Protein AF-A0A7S0HTV8-F1 (afdb_monomer_lite)

Secondary structure (DSSP, 8-state):
-HHHHHHHHHHHHHHHHHHHHHHHTTTS-HHHHHHHHHHHHHHHHHHTS-TTSS--HHHHHHHHHHHHHHHHHHHHHHHHHHHHHHHHHHHH-S-HHHHHHHHHHHHHHHHHHHHHHHHHHHHH-TTSHHHHHHHHHHHHHHHHHHHHHHHHHH-----

Organism: NCBI:txid3032

Foldseek 3Di:
DVVVVLVVLLQVLLVVLQVVVVVVVVPDPPVVLLVQLLVLLLVLLVLQAPPVLDRDPVSPSSSSSSNSSSVNNNVVVVCVVVVVLLVVVVVPDPCNVVVVVVCCVPVVCCVVVLVVVLVVQCVVPVSCNSSSVVVSVVSVVVSVVVVVVCVVSPPDDPD

Structure (mmCIF, N/CA/C/O backbone):
data_AF-A0A7S0HTV8-F1
#
_entry.id   AF-A0A7S0HTV8-F1
#
loop_
_atom_site.group_PDB
_atom_site.id
_atom_site.type_symbol
_atom_site.label_atom_id
_atom_site.label_alt_id
_atom_site.label_comp_id
_atom_site.label_asym_id
_atom_site.label_entity_id
_atom_site.label_seq_id
_atom_site.pdbx_PDB_ins_code
_atom_site.Cartn_x
_atom_site.Cartn_y
_atom_site.Cartn_z
_atom_site.occupancy
_atom_site.B_iso_or_equiv
_atom_site.auth_seq_id
_atom_site.auth_comp_id
_atom_site.auth_asym_id
_atom_site.auth_atom_id
_atom_site.pdbx_PDB_model_num
ATOM 1 N N . GLY A 1 1 ? -5.210 4.734 -23.655 1.00 47.59 1 GLY A N 1
ATOM 2 C CA . GLY A 1 1 ? -5.115 3.428 -24.332 1.00 47.59 1 GLY A CA 1
ATOM 3 C C . GLY A 1 1 ? -4.587 2.395 -23.362 1.00 47.59 1 GLY A C 1
ATOM 4 O O . GLY A 1 1 ? -5.261 2.100 -22.397 1.00 47.59 1 GLY A O 1
ATOM 5 N N . ARG A 1 2 ? -3.343 1.930 -23.533 1.00 54.59 2 ARG A N 1
ATOM 6 C CA . ARG A 1 2 ? -2.776 0.809 -22.753 1.00 54.59 2 ARG A CA 1
ATOM 7 C C . ARG A 1 2 ? -2.516 1.088 -21.259 1.00 54.59 2 ARG A C 1
ATOM 9 O O . ARG A 1 2 ? -2.458 0.151 -20.475 1.00 54.59 2 ARG A O 1
ATOM 16 N N . GLY A 1 3 ? -2.336 2.354 -20.869 1.00 57.41 3 GLY A N 1
ATOM 17 C CA . GLY A 1 3 ? -2.157 2.744 -19.461 1.00 57.41 3 GLY A CA 1
ATOM 18 C C . GLY A 1 3 ? -3.463 2.755 -18.656 1.00 57.41 3 GLY A C 1
ATOM 19 O O . GLY A 1 3 ? -3.458 2.402 -17.479 1.00 57.41 3 GLY A O 1
ATOM 20 N N . ASP A 1 4 ? -4.580 3.082 -19.309 1.00 61.69 4 ASP A N 1
ATOM 21 C CA . ASP A 1 4 ? -5.898 3.180 -18.668 1.00 61.69 4 ASP A CA 1
ATOM 22 C C . ASP A 1 4 ? -6.444 1.790 -18.303 1.00 61.69 4 ASP A C 1
ATOM 24 O O . ASP A 1 4 ? -7.051 1.612 -17.245 1.00 61.69 4 ASP A O 1
ATOM 28 N N . ASP A 1 5 ? -6.144 0.781 -19.127 1.00 69.94 5 ASP A N 1
ATOM 29 C CA . ASP A 1 5 ? -6.524 -0.617 -18.888 1.00 69.94 5 ASP A CA 1
ATOM 30 C C . ASP A 1 5 ? -5.791 -1.210 -17.672 1.00 69.94 5 ASP A C 1
ATOM 32 O O . ASP A 1 5 ? -6.386 -1.910 -16.850 1.00 69.94 5 ASP A O 1
ATOM 36 N N . VAL A 1 6 ? -4.501 -0.887 -17.515 1.00 72.31 6 VAL A N 1
ATOM 37 C CA . VAL A 1 6 ? -3.681 -1.343 -16.380 1.00 72.31 6 VAL A CA 1
ATOM 38 C C . VAL A 1 6 ? -4.135 -0.671 -15.086 1.00 72.31 6 VAL A C 1
ATOM 40 O O . VAL A 1 6 ? -4.329 -1.351 -14.079 1.00 72.31 6 VAL A O 1
ATOM 43 N N . ALA A 1 7 ? -4.370 0.644 -15.113 1.00 73.69 7 ALA A N 1
ATOM 44 C CA . ALA A 1 7 ? -4.887 1.377 -13.960 1.00 73.69 7 ALA A CA 1
ATOM 45 C C . ALA A 1 7 ? -6.259 0.842 -13.517 1.00 73.69 7 ALA A C 1
ATOM 47 O O . ALA A 1 7 ? -6.481 0.611 -12.326 1.00 73.69 7 ALA A O 1
ATOM 48 N N . SER A 1 8 ? -7.147 0.568 -14.476 1.00 76.19 8 SER A N 1
ATOM 49 C CA . SER A 1 8 ? -8.464 -0.017 -14.211 1.00 76.19 8 SER A CA 1
ATOM 50 C C . SER A 1 8 ? -8.350 -1.415 -13.596 1.00 76.19 8 SER A C 1
ATOM 52 O O . SER A 1 8 ? -9.017 -1.701 -12.603 1.00 76.19 8 SER A O 1
ATOM 54 N N . GLY A 1 9 ? -7.459 -2.270 -14.111 1.00 76.06 9 GLY A N 1
ATOM 55 C CA . GLY A 1 9 ? -7.222 -3.614 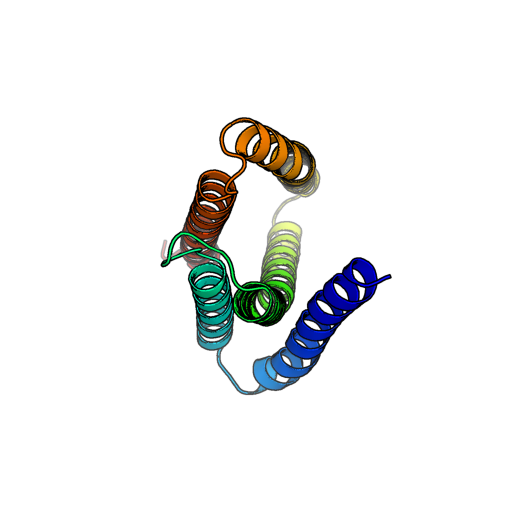-13.570 1.00 76.06 9 GLY A CA 1
ATOM 56 C C . GLY A 1 9 ? -6.697 -3.614 -12.129 1.00 76.06 9 GLY A C 1
ATOM 57 O O . GLY A 1 9 ? -7.165 -4.394 -11.298 1.00 76.06 9 GLY A O 1
ATOM 58 N N . ILE A 1 10 ? -5.786 -2.695 -11.799 1.00 81.38 10 ILE A N 1
ATOM 59 C CA . ILE A 1 10 ? -5.255 -2.531 -10.436 1.00 81.38 10 ILE A CA 1
ATOM 60 C C . ILE A 1 10 ? -6.374 -2.120 -9.471 1.00 81.38 10 ILE A C 1
ATOM 62 O O . ILE A 1 10 ? -6.465 -2.643 -8.357 1.00 81.38 10 ILE A O 1
ATOM 66 N N . LEU A 1 11 ? -7.249 -1.209 -9.896 1.00 77.69 11 LEU A N 1
ATOM 67 C CA . LEU A 1 11 ? -8.359 -0.717 -9.083 1.00 77.69 11 LEU A CA 1
ATOM 68 C C . LEU A 1 11 ? -9.411 -1.813 -8.858 1.00 77.69 11 LEU A C 1
ATOM 70 O O . LEU A 1 11 ? -9.823 -2.049 -7.722 1.00 77.69 11 LEU A O 1
ATOM 74 N N . VAL A 1 12 ? -9.763 -2.558 -9.911 1.00 84.44 12 VAL A N 1
ATOM 75 C CA . VAL A 1 12 ? -10.668 -3.718 -9.844 1.00 84.44 12 VAL A CA 1
ATOM 76 C C . VAL A 1 12 ? -10.122 -4.794 -8.903 1.00 84.44 12 VAL A C 1
ATOM 78 O O . VAL A 1 12 ? -10.871 -5.290 -8.064 1.00 84.44 12 VAL A O 1
ATOM 81 N N . SER A 1 13 ? -8.823 -5.110 -8.970 1.00 82.31 13 SER A N 1
ATOM 82 C CA . SER A 1 13 ? -8.174 -6.068 -8.060 1.00 82.31 13 SER A CA 1
ATOM 83 C C . SER A 1 13 ? -8.385 -5.693 -6.590 1.00 82.31 13 SER A C 1
ATOM 85 O O . SER A 1 13 ? -8.742 -6.529 -5.762 1.00 82.31 13 SER A O 1
ATOM 87 N N . GLY A 1 14 ? -8.242 -4.411 -6.266 1.00 75.62 14 GLY A N 1
ATOM 88 C CA . GLY A 1 14 ? -8.460 -3.919 -4.913 1.00 75.62 14 GLY A CA 1
ATOM 89 C C . GLY A 1 14 ? -9.917 -3.976 -4.450 1.00 75.62 14 GLY A C 1
ATOM 90 O O . GLY A 1 14 ? -10.182 -4.338 -3.304 1.00 75.62 14 GLY A O 1
ATOM 91 N N . VAL A 1 15 ? -10.873 -3.684 -5.339 1.00 83.19 15 VAL A N 1
ATOM 92 C CA . VAL A 1 15 ? -12.313 -3.829 -5.052 1.00 83.19 15 VAL A CA 1
ATOM 93 C C . VAL A 1 15 ? -12.678 -5.296 -4.815 1.00 83.19 15 VAL A C 1
ATOM 95 O O . VAL A 1 15 ? -13.395 -5.603 -3.863 1.00 83.19 15 VAL A O 1
ATOM 98 N N . ILE A 1 16 ? -12.139 -6.215 -5.623 1.00 86.19 16 ILE A N 1
ATOM 99 C CA . ILE A 1 16 ? -12.295 -7.661 -5.412 1.00 86.19 16 ILE A CA 1
ATOM 100 C C . ILE A 1 16 ? -11.692 -8.058 -4.060 1.00 86.19 16 ILE A C 1
ATOM 102 O O . ILE A 1 16 ? -12.314 -8.814 -3.318 1.00 86.19 16 ILE A O 1
ATOM 106 N N . GLY A 1 17 ? -10.533 -7.503 -3.696 1.00 79.56 17 GLY A N 1
ATOM 107 C CA . GLY A 1 17 ? -9.931 -7.684 -2.375 1.00 79.56 17 GLY A CA 1
ATOM 108 C C . GLY A 1 17 ? -10.893 -7.331 -1.243 1.00 79.56 17 GLY A C 1
ATOM 109 O O . GLY A 1 17 ? -11.053 -8.119 -0.314 1.00 79.56 17 GLY A O 1
ATOM 110 N N . ILE A 1 18 ? -11.594 -6.195 -1.331 1.00 82.50 18 ILE A N 1
ATOM 111 C CA . ILE A 1 18 ? -12.602 -5.800 -0.329 1.00 82.50 18 ILE A CA 1
ATOM 112 C C . ILE A 1 18 ? -13.744 -6.822 -0.286 1.00 82.50 18 ILE A C 1
ATOM 114 O O . ILE A 1 18 ? -14.078 -7.321 0.788 1.00 82.50 18 ILE A O 1
ATOM 118 N N . ALA A 1 19 ? -14.288 -7.185 -1.450 1.00 83.88 19 ALA A N 1
ATOM 119 C CA . ALA A 1 19 ? -15.395 -8.133 -1.560 1.00 83.88 19 ALA A CA 1
ATOM 120 C C . ALA A 1 19 ? -15.049 -9.533 -1.019 1.00 83.88 19 ALA A C 1
ATOM 122 O O . ALA A 1 19 ? -15.924 -10.225 -0.503 1.00 83.88 19 ALA A O 1
ATOM 123 N N . VAL A 1 20 ? -13.781 -9.946 -1.106 1.00 84.62 20 VAL A N 1
ATOM 124 C CA . VAL A 1 20 ? -13.281 -11.204 -0.533 1.00 84.62 20 VAL A CA 1
ATOM 125 C C . VAL A 1 20 ? -13.038 -11.066 0.970 1.00 84.62 20 VAL A C 1
ATOM 127 O O . VAL A 1 20 ? -13.394 -11.957 1.736 1.00 84.62 20 VAL A O 1
ATOM 130 N N . PHE A 1 21 ? -12.460 -9.956 1.427 1.00 82.06 21 PHE A N 1
ATOM 131 C CA . PHE A 1 21 ? -12.125 -9.781 2.840 1.00 82.06 21 PHE A CA 1
ATOM 132 C C . PHE A 1 21 ? -13.348 -9.545 3.730 1.00 82.06 21 PHE A C 1
ATOM 134 O O . PHE A 1 21 ? -13.338 -9.984 4.878 1.00 82.06 21 PHE A O 1
ATOM 141 N N . ASP A 1 22 ? -14.413 -8.917 3.236 1.00 79.81 22 ASP A N 1
ATOM 142 C CA . ASP A 1 22 ? -15.629 -8.661 4.018 1.00 79.81 22 ASP A CA 1
ATOM 143 C C . ASP A 1 22 ? -16.335 -9.924 4.556 1.00 79.81 22 ASP A C 1
ATOM 145 O O . ASP A 1 22 ? -16.651 -9.956 5.750 1.00 79.81 22 ASP A O 1
ATOM 149 N N . PRO A 1 23 ? -16.563 -11.000 3.777 1.00 83.12 23 PRO A N 1
ATOM 150 C CA . PRO A 1 23 ? -17.061 -12.255 4.335 1.00 83.12 23 PRO A CA 1
ATOM 151 C C . PRO A 1 23 ? -16.015 -12.943 5.223 1.00 83.12 23 PRO A C 1
ATOM 153 O O . PRO A 1 23 ? -16.374 -13.531 6.246 1.00 83.12 23 PRO A O 1
ATOM 156 N N . LEU A 1 24 ? -14.721 -12.830 4.902 1.00 81.44 24 LEU A N 1
ATOM 157 C CA . LEU A 1 24 ? -13.650 -13.407 5.717 1.00 81.44 24 LEU A CA 1
ATOM 158 C C . LEU A 1 24 ? -13.561 -12.774 7.118 1.00 81.44 24 LEU A C 1
ATOM 160 O O . LEU A 1 24 ? -13.328 -13.505 8.082 1.00 81.44 24 LEU A O 1
ATOM 164 N N . LYS A 1 25 ? -13.842 -11.471 7.267 1.00 78.31 25 LYS A N 1
ATOM 165 C CA . LYS A 1 25 ? -13.950 -10.777 8.571 1.00 78.31 25 LYS A CA 1
ATOM 166 C C . LYS A 1 25 ? -14.932 -11.446 9.533 1.00 78.31 25 LYS A C 1
ATOM 168 O O . LYS A 1 25 ? -14.744 -11.345 10.740 1.00 78.31 25 LYS A O 1
ATOM 173 N N . LYS A 1 26 ? -15.958 -12.142 9.027 1.00 80.25 26 LYS A N 1
ATOM 174 C CA . LYS A 1 26 ? -16.959 -12.839 9.857 1.00 80.25 26 LYS A CA 1
ATOM 175 C C . LYS A 1 26 ? -16.476 -14.186 10.395 1.00 80.25 26 LYS A C 1
ATOM 177 O O . LYS A 1 26 ? -17.059 -14.701 11.340 1.00 80.25 26 LYS A O 1
ATOM 182 N N . THR A 1 27 ? -15.451 -14.770 9.778 1.00 82.75 27 THR A N 1
ATOM 183 C CA . THR A 1 27 ? -14.999 -16.144 10.069 1.00 82.75 27 THR A CA 1
ATOM 184 C C . THR A 1 27 ? -13.610 -16.197 10.691 1.00 82.75 27 THR A C 1
ATOM 186 O O . THR A 1 27 ? -13.298 -17.141 11.411 1.00 82.75 27 THR A O 1
ATOM 189 N N . GLN A 1 28 ? -12.771 -15.196 10.424 1.00 83.44 28 GLN A N 1
ATOM 190 C CA . GLN A 1 28 ? -11.374 -15.164 10.839 1.00 83.44 28 GLN A CA 1
ATOM 191 C C . GLN A 1 28 ? -11.123 -14.041 11.847 1.00 83.44 28 GLN A C 1
ATOM 193 O O . GLN A 1 28 ? -11.718 -12.965 11.743 1.00 83.44 28 GLN A O 1
ATOM 198 N N . PRO A 1 29 ? -10.195 -14.237 12.801 1.00 79.19 29 PRO A N 1
ATOM 199 C CA . PRO A 1 29 ? -9.800 -13.169 13.697 1.00 79.19 29 PRO A CA 1
ATOM 200 C C . PRO A 1 29 ? -9.131 -12.045 12.901 1.00 79.19 29 PRO A C 1
ATOM 202 O O . PRO A 1 29 ? -8.265 -12.273 12.051 1.00 79.19 29 PRO A O 1
ATOM 205 N N . LEU A 1 30 ? -9.486 -10.806 13.239 1.00 76.12 30 LEU A N 1
ATOM 206 C CA . LEU A 1 30 ? -9.041 -9.590 12.551 1.00 76.12 30 LEU A CA 1
ATOM 207 C C . LEU A 1 30 ? -7.504 -9.481 12.442 1.00 76.12 30 LEU A C 1
ATOM 209 O O . LEU A 1 30 ? -6.978 -8.919 11.486 1.00 76.12 30 LEU A O 1
ATOM 213 N N . ARG A 1 31 ? -6.773 -10.083 13.393 1.00 70.50 31 ARG A N 1
ATOM 214 C CA . ARG A 1 31 ? -5.303 -10.173 13.393 1.00 70.50 31 ARG A CA 1
ATOM 215 C C . ARG A 1 31 ? -4.759 -10.943 12.187 1.00 70.50 31 ARG A C 1
ATOM 217 O O . ARG A 1 31 ? -3.793 -10.492 11.578 1.00 70.50 31 ARG A O 1
ATOM 224 N N . THR A 1 32 ? -5.369 -12.076 11.845 1.00 77.56 32 THR A N 1
ATOM 225 C CA . THR A 1 32 ? -4.950 -12.902 10.704 1.00 77.56 32 THR A CA 1
ATOM 226 C C . THR A 1 32 ? -5.220 -12.176 9.394 1.00 77.56 32 THR A C 1
ATOM 228 O O . THR A 1 32 ? -4.389 -12.218 8.495 1.00 77.56 32 THR A O 1
ATOM 231 N N . LEU A 1 33 ? -6.333 -11.443 9.308 1.00 79.12 33 LEU A N 1
ATOM 232 C CA . LEU A 1 33 ? -6.684 -10.665 8.117 1.00 79.12 33 LEU A CA 1
ATOM 233 C C . LEU A 1 33 ? -5.730 -9.498 7.893 1.00 79.12 33 LEU A C 1
ATOM 235 O O . LEU A 1 33 ? -5.238 -9.333 6.785 1.00 79.12 33 LEU A O 1
ATOM 239 N N . ILE A 1 34 ? -5.397 -8.747 8.947 1.00 78.81 34 ILE A N 1
ATOM 240 C CA . ILE A 1 34 ? -4.373 -7.699 8.864 1.00 78.81 34 ILE A CA 1
ATOM 241 C C . ILE A 1 34 ? -3.046 -8.307 8.408 1.00 78.81 34 ILE A C 1
ATOM 243 O O . ILE A 1 34 ? -2.450 -7.808 7.461 1.00 78.81 34 ILE A O 1
ATOM 247 N N . PHE A 1 35 ? -2.596 -9.398 9.033 1.00 80.19 35 PHE A N 1
ATOM 248 C CA . PHE A 1 35 ? -1.334 -10.036 8.656 1.00 80.19 35 PHE A CA 1
ATOM 249 C C . PHE A 1 35 ? -1.331 -10.491 7.191 1.00 80.19 35 PHE A C 1
ATOM 251 O O . PHE A 1 35 ? -0.371 -10.230 6.473 1.00 80.19 35 PHE A O 1
ATOM 258 N N . LEU A 1 36 ? -2.422 -11.107 6.730 1.00 82.88 36 LEU A N 1
ATOM 259 C CA . LEU A 1 36 ? -2.588 -11.542 5.346 1.00 82.88 36 LEU A CA 1
ATOM 260 C C . LEU A 1 36 ? -2.552 -10.358 4.371 1.00 82.88 36 LEU A C 1
ATOM 262 O O . LEU A 1 36 ? -1.832 -10.410 3.377 1.00 82.88 36 LEU A O 1
ATOM 266 N N . SER A 1 37 ? -3.280 -9.278 4.660 1.00 83.19 37 SER A N 1
ATOM 267 C CA . SER A 1 37 ? -3.264 -8.062 3.843 1.00 83.19 37 SER A CA 1
ATOM 268 C C . SER A 1 37 ? -1.871 -7.443 3.769 1.00 83.19 37 SER A C 1
ATOM 270 O O . SER A 1 37 ? -1.406 -7.102 2.686 1.00 83.19 37 SER A O 1
ATOM 272 N N . VAL A 1 38 ? -1.178 -7.338 4.904 1.00 81.44 38 VAL A N 1
ATOM 273 C CA . VAL A 1 38 ? 0.191 -6.811 4.974 1.00 81.44 38 VAL A CA 1
ATOM 274 C C . VAL A 1 38 ? 1.157 -7.681 4.179 1.00 81.44 38 VAL A C 1
ATOM 276 O O . VAL A 1 38 ? 1.964 -7.162 3.409 1.00 81.44 38 VAL A O 1
ATOM 279 N N . PHE A 1 39 ? 1.047 -9.000 4.318 1.00 84.75 39 PHE A N 1
ATOM 280 C CA . PHE A 1 39 ? 1.852 -9.949 3.564 1.00 84.75 39 PHE A CA 1
ATOM 281 C C . PHE A 1 39 ? 1.644 -9.790 2.053 1.00 84.75 39 PHE A C 1
ATOM 283 O O . PHE A 1 39 ? 2.621 -9.693 1.316 1.00 84.75 39 PHE A O 1
ATOM 290 N N . LEU A 1 40 ? 0.394 -9.684 1.593 1.00 86.25 40 LEU A N 1
ATOM 291 C CA . LEU A 1 40 ? 0.065 -9.481 0.177 1.00 86.25 40 LEU A CA 1
ATOM 292 C C . LEU A 1 40 ? 0.604 -8.150 -0.363 1.00 86.25 40 LEU A C 1
ATOM 294 O O . LEU A 1 40 ? 1.111 -8.107 -1.482 1.00 86.25 40 LEU A O 1
ATOM 298 N N . VAL A 1 41 ? 0.564 -7.083 0.442 1.00 84.88 41 VAL A N 1
ATOM 299 C CA . VAL A 1 41 ? 1.146 -5.780 0.086 1.00 84.88 41 VAL A CA 1
ATOM 300 C C . VAL A 1 41 ? 2.662 -5.870 -0.074 1.00 84.88 41 VAL A C 1
ATOM 302 O O . VAL A 1 41 ? 3.196 -5.424 -1.088 1.00 84.88 41 VAL A O 1
ATOM 305 N N . LEU A 1 42 ? 3.360 -6.475 0.890 1.00 83.38 42 LEU A N 1
ATOM 306 C CA . LEU A 1 42 ? 4.816 -6.637 0.840 1.00 83.38 42 LEU A CA 1
ATOM 307 C C . LEU A 1 42 ? 5.254 -7.558 -0.305 1.00 83.38 42 LEU A C 1
ATOM 309 O O . LEU A 1 42 ? 6.249 -7.275 -0.971 1.00 83.38 42 LEU A O 1
ATOM 313 N N . LEU A 1 43 ? 4.493 -8.622 -0.571 1.00 86.19 43 LEU A N 1
ATOM 314 C CA . LEU A 1 43 ? 4.704 -9.498 -1.721 1.00 86.19 43 LEU A CA 1
ATOM 315 C C . LEU A 1 43 ? 4.508 -8.736 -3.042 1.00 86.19 43 LEU A C 1
ATOM 317 O O . LEU A 1 43 ? 5.302 -8.880 -3.964 1.00 86.19 43 LEU A O 1
ATOM 321 N N . GLY A 1 44 ? 3.481 -7.887 -3.129 1.00 85.44 44 GLY A N 1
ATOM 322 C CA . GLY A 1 44 ? 3.267 -7.020 -4.285 1.00 85.44 44 GLY A CA 1
ATOM 323 C C . GLY A 1 44 ? 4.440 -6.063 -4.518 1.00 85.44 44 GLY A C 1
ATOM 324 O O . GLY A 1 44 ? 4.935 -5.954 -5.637 1.00 85.44 44 GLY A O 1
ATOM 325 N N . PHE A 1 45 ? 4.949 -5.429 -3.456 1.00 82.69 45 PHE A N 1
ATOM 326 C CA . PHE A 1 45 ? 6.120 -4.552 -3.545 1.00 82.69 45 PHE A CA 1
ATOM 327 C C . PHE A 1 45 ? 7.399 -5.289 -3.950 1.00 82.69 45 PHE A C 1
ATOM 329 O O . PHE A 1 45 ? 8.170 -4.756 -4.746 1.00 82.69 45 PHE A O 1
ATOM 336 N N . SER A 1 46 ? 7.624 -6.513 -3.463 1.00 83.88 46 SER A N 1
ATOM 337 C CA . SER A 1 46 ? 8.812 -7.287 -3.842 1.00 83.88 46 SER A CA 1
ATOM 338 C C . SER A 1 46 ? 8.801 -7.681 -5.322 1.00 83.88 46 SER A C 1
ATOM 340 O O . SER A 1 46 ? 9.856 -7.692 -5.954 1.00 83.88 46 SER A O 1
ATOM 342 N N . LEU A 1 47 ? 7.623 -7.927 -5.905 1.00 83.31 47 LEU A N 1
ATOM 343 C CA . LEU A 1 47 ? 7.456 -8.178 -7.343 1.00 83.31 47 LEU A CA 1
ATOM 344 C C . LEU A 1 47 ? 7.657 -6.920 -8.199 1.00 83.31 47 LEU A C 1
ATOM 346 O O . LEU A 1 47 ? 8.092 -7.024 -9.345 1.00 83.31 47 LEU A O 1
ATOM 350 N N . CYS A 1 48 ? 7.386 -5.743 -7.634 1.00 79.62 48 CYS A N 1
ATOM 351 C CA . CYS A 1 48 ? 7.662 -4.452 -8.260 1.00 79.62 48 CYS A CA 1
ATOM 352 C C . CYS A 1 48 ? 9.133 -4.021 -8.154 1.00 79.62 48 CYS A C 1
ATOM 354 O O . CYS A 1 48 ? 9.487 -2.952 -8.638 1.00 79.62 48 CYS A O 1
ATOM 356 N N . PHE A 1 49 ? 10.011 -4.803 -7.526 1.00 79.44 49 PHE A N 1
ATOM 357 C CA . PHE A 1 49 ? 11.428 -4.463 -7.497 1.00 79.44 49 PHE A CA 1
ATOM 358 C C . PHE A 1 49 ? 12.112 -4.962 -8.782 1.00 79.44 49 PHE A C 1
ATOM 360 O O . PHE A 1 49 ? 11.991 -6.145 -9.118 1.00 79.44 49 PHE A O 1
ATOM 367 N N . PRO A 1 50 ? 12.865 -4.123 -9.516 1.00 75.56 50 PRO A N 1
ATOM 368 C CA . PRO A 1 50 ? 13.554 -4.547 -10.732 1.00 75.56 50 PRO A CA 1
ATOM 369 C C . PRO A 1 50 ? 14.837 -5.329 -10.391 1.00 75.56 50 PRO A C 1
ATOM 371 O O . PRO A 1 50 ? 15.950 -4.892 -10.675 1.00 75.56 50 PRO A O 1
ATOM 374 N N . TRP A 1 51 ? 14.691 -6.525 -9.809 1.00 72.69 51 TRP A N 1
ATOM 375 C CA . TRP A 1 51 ? 15.789 -7.392 -9.345 1.00 72.69 51 TRP A CA 1
ATOM 376 C C . TRP A 1 51 ? 16.849 -7.701 -10.411 1.00 72.69 51 TRP A C 1
ATOM 378 O O . TRP A 1 51 ? 17.999 -7.970 -10.083 1.00 72.69 51 TRP A O 1
ATOM 388 N N . LYS A 1 52 ? 16.465 -7.678 -11.692 1.00 72.94 52 LYS A N 1
ATOM 389 C CA . LYS A 1 52 ? 17.345 -7.956 -12.840 1.00 72.94 52 LYS A CA 1
ATOM 390 C C . LYS A 1 52 ? 17.764 -6.688 -13.600 1.00 72.94 52 LYS A C 1
ATOM 392 O O . LYS A 1 52 ? 18.169 -6.777 -14.755 1.00 72.94 52 LYS A O 1
ATOM 397 N N . GLY A 1 53 ? 17.607 -5.505 -13.001 1.00 65.12 53 GLY A N 1
ATOM 398 C CA . GLY A 1 53 ? 17.940 -4.210 -13.611 1.00 65.12 53 GLY A CA 1
ATOM 399 C C . GLY A 1 53 ? 16.954 -3.723 -14.680 1.00 65.12 53 GLY A C 1
ATOM 400 O O . GLY A 1 53 ? 17.085 -2.608 -15.174 1.00 65.12 53 GLY A O 1
ATOM 401 N N . ARG A 1 54 ? 15.947 -4.532 -15.037 1.00 67.69 54 ARG A N 1
ATOM 402 C CA . ARG A 1 54 ? 14.812 -4.137 -15.879 1.00 67.69 54 ARG A CA 1
ATOM 403 C C . ARG A 1 54 ? 13.513 -4.631 -15.262 1.00 67.69 54 ARG A C 1
ATOM 405 O O . ARG A 1 54 ? 13.430 -5.776 -14.818 1.00 67.69 54 ARG A O 1
ATOM 412 N N . MET A 1 55 ? 12.517 -3.755 -15.250 1.00 70.50 55 MET A N 1
ATOM 413 C CA . MET A 1 55 ? 11.172 -4.054 -14.781 1.00 70.50 55 MET A CA 1
ATOM 414 C C . MET A 1 55 ? 10.375 -4.702 -15.914 1.00 70.50 55 MET A C 1
ATOM 416 O O . MET A 1 55 ? 10.188 -4.086 -16.963 1.00 70.50 55 MET A O 1
ATOM 420 N N . ASP A 1 56 ? 9.913 -5.934 -15.716 1.00 81.75 56 ASP A N 1
ATOM 421 C CA . ASP A 1 56 ? 8.993 -6.564 -16.663 1.00 81.75 56 ASP A CA 1
ATOM 422 C C . ASP A 1 56 ? 7.562 -6.058 -16.416 1.00 81.75 56 ASP A C 1
ATOM 424 O O . ASP A 1 56 ? 7.130 -5.927 -15.267 1.00 81.75 56 ASP A O 1
ATOM 428 N N . ILE A 1 57 ? 6.817 -5.782 -17.489 1.00 80.88 57 ILE A N 1
ATOM 429 C CA . ILE A 1 57 ? 5.449 -5.234 -17.430 1.00 80.88 57 ILE A CA 1
ATOM 430 C C . ILE A 1 57 ? 4.528 -6.196 -16.673 1.00 80.88 57 ILE A C 1
ATOM 432 O O . ILE A 1 57 ? 3.650 -5.763 -15.925 1.00 80.88 57 ILE A O 1
ATOM 436 N N . VAL A 1 58 ? 4.743 -7.504 -16.839 1.00 82.50 58 VAL A N 1
ATOM 437 C CA . VAL A 1 58 ? 3.957 -8.544 -16.167 1.00 82.50 58 VAL A CA 1
ATOM 438 C C . VAL A 1 58 ? 4.215 -8.530 -14.661 1.00 82.50 58 VAL A C 1
ATOM 440 O O . VAL A 1 58 ? 3.262 -8.510 -13.885 1.00 82.50 58 VAL A O 1
ATOM 443 N N . SER A 1 59 ? 5.483 -8.471 -14.243 1.00 83.19 59 SER A N 1
ATOM 444 C CA . SER A 1 59 ? 5.861 -8.404 -12.825 1.00 83.19 59 SER A CA 1
ATOM 445 C C . SER A 1 59 ? 5.345 -7.131 -12.161 1.00 83.19 59 SER A C 1
ATOM 447 O O . SER A 1 59 ? 4.799 -7.199 -11.063 1.00 83.19 59 SER A O 1
ATOM 449 N N . PHE A 1 60 ? 5.428 -5.993 -12.856 1.00 82.81 60 PHE A N 1
ATOM 450 C CA . PHE A 1 60 ? 4.875 -4.725 -12.382 1.00 82.81 60 PHE A CA 1
ATOM 451 C C . PHE A 1 60 ? 3.355 -4.786 -12.219 1.00 82.81 60 PHE A C 1
ATOM 453 O O . PHE A 1 60 ? 2.833 -4.471 -11.154 1.00 82.81 60 PHE A O 1
ATOM 460 N N . THR A 1 61 ? 2.638 -5.241 -13.249 1.00 82.94 61 THR A N 1
ATOM 461 C CA . THR A 1 61 ? 1.169 -5.304 -13.220 1.00 82.94 61 THR A CA 1
ATOM 462 C C . THR A 1 61 ? 0.692 -6.263 -12.132 1.00 82.94 61 THR A C 1
ATOM 464 O O . THR A 1 61 ? -0.192 -5.923 -11.350 1.00 82.94 61 THR A O 1
ATOM 467 N N . CYS A 1 62 ? 1.313 -7.440 -12.028 1.00 85.50 62 CYS A N 1
ATOM 468 C CA . CYS A 1 62 ? 1.001 -8.424 -10.996 1.00 85.50 62 CYS A CA 1
ATOM 469 C C . CYS A 1 62 ? 1.289 -7.875 -9.591 1.00 85.50 62 CYS A C 1
ATOM 471 O O . CYS A 1 62 ? 0.429 -7.958 -8.715 1.00 85.50 62 CYS A O 1
ATOM 473 N N . GLY A 1 63 ? 2.451 -7.244 -9.395 1.00 86.31 63 GLY A N 1
ATOM 474 C CA . GLY A 1 63 ? 2.831 -6.624 -8.128 1.00 86.31 63 GLY A CA 1
ATOM 475 C C . GLY A 1 63 ? 1.872 -5.512 -7.699 1.00 86.31 63 GLY A C 1
ATOM 476 O O . GLY A 1 63 ? 1.435 -5.492 -6.548 1.00 86.31 63 GLY A O 1
ATOM 477 N N . CYS A 1 64 ? 1.454 -4.645 -8.626 1.00 84.44 64 CYS A N 1
ATOM 478 C CA . CYS A 1 64 ? 0.451 -3.607 -8.375 1.00 84.44 64 CYS A CA 1
ATOM 479 C C . CYS A 1 64 ? -0.944 -4.177 -8.078 1.00 84.44 64 CYS A C 1
ATOM 481 O O . CYS A 1 64 ? -1.644 -3.669 -7.204 1.00 84.44 64 CYS A O 1
ATOM 483 N N . CYS A 1 65 ? -1.365 -5.239 -8.768 1.00 85.81 65 CYS A N 1
ATOM 484 C CA . CYS A 1 65 ? -2.644 -5.892 -8.489 1.00 85.81 65 CYS A CA 1
ATOM 485 C C . CYS A 1 65 ? -2.652 -6.558 -7.107 1.00 85.81 65 CYS A C 1
ATOM 487 O O . CYS A 1 65 ? -3.631 -6.403 -6.376 1.00 85.81 65 CYS A O 1
ATOM 489 N N . LEU A 1 66 ? -1.570 -7.250 -6.733 1.00 86.75 66 LEU A N 1
ATOM 490 C CA . LEU A 1 66 ? -1.388 -7.876 -5.417 1.00 86.75 66 LEU A CA 1
ATOM 491 C C . LEU A 1 66 ? -1.335 -6.842 -4.293 1.00 86.75 66 LEU A C 1
ATOM 493 O O . LEU A 1 66 ? -1.993 -7.014 -3.264 1.00 86.75 66 LEU A O 1
ATOM 497 N N . SER A 1 67 ? -0.602 -5.746 -4.500 1.00 85.69 67 SER A N 1
ATOM 498 C CA . SER A 1 67 ? -0.530 -4.675 -3.511 1.00 85.69 67 SER A CA 1
ATOM 499 C C . SER A 1 67 ? -1.876 -3.975 -3.345 1.00 85.69 67 SER A C 1
ATOM 501 O O . SER A 1 67 ? -2.306 -3.780 -2.213 1.00 85.69 67 SER A O 1
ATOM 503 N N . SER A 1 68 ? -2.600 -3.695 -4.431 1.00 84.44 68 SER A N 1
ATOM 504 C CA . SER A 1 68 ? -3.963 -3.146 -4.382 1.00 84.44 68 SER A CA 1
ATOM 505 C C . SER A 1 68 ? -4.944 -4.085 -3.668 1.00 84.44 68 SER A C 1
ATOM 507 O O . SER A 1 68 ? -5.695 -3.646 -2.793 1.00 84.44 68 SER A O 1
ATOM 509 N N . PHE A 1 69 ? -4.878 -5.389 -3.965 1.00 85.62 69 PHE A N 1
ATOM 510 C CA . PHE A 1 69 ? -5.709 -6.423 -3.342 1.00 85.62 69 PHE A CA 1
ATOM 511 C C . PHE A 1 69 ? -5.502 -6.507 -1.825 1.00 85.62 69 PHE A C 1
ATOM 513 O O . PHE A 1 69 ? -6.463 -6.707 -1.091 1.00 85.62 69 PHE A O 1
ATOM 520 N N . GLY A 1 70 ? -4.270 -6.342 -1.334 1.00 82.81 70 GLY A N 1
ATOM 521 C CA . GLY A 1 70 ? -3.986 -6.317 0.103 1.00 82.81 70 GLY A CA 1
ATOM 522 C C . GLY A 1 70 ? -4.251 -4.957 0.762 1.00 82.81 70 GLY A C 1
ATOM 523 O O . GLY A 1 70 ? -4.768 -4.898 1.878 1.00 82.81 70 GLY A O 1
ATOM 524 N N . PHE A 1 71 ? -3.928 -3.855 0.081 1.00 82.44 71 PHE A N 1
ATOM 525 C CA . PHE A 1 71 ? -3.934 -2.508 0.656 1.00 82.44 71 PHE A CA 1
ATOM 526 C C . PHE A 1 71 ? -5.340 -1.948 0.857 1.00 82.44 71 PHE A C 1
ATOM 528 O O . PHE A 1 71 ? -5.610 -1.339 1.891 1.00 82.44 71 PHE A O 1
ATOM 535 N N . LEU A 1 72 ? -6.250 -2.147 -0.099 1.00 80.62 72 LEU A N 1
ATOM 536 C CA . LEU A 1 72 ? -7.607 -1.607 0.004 1.00 80.62 72 LEU A CA 1
ATOM 537 C C . LEU A 1 72 ? -8.408 -2.218 1.170 1.00 80.62 72 LEU A C 1
ATOM 539 O O . LEU A 1 72 ? -8.967 -1.452 1.960 1.00 80.62 72 LEU A O 1
ATOM 543 N N . PRO A 1 73 ? -8.397 -3.548 1.385 1.00 78.44 73 PRO A N 1
ATOM 544 C CA . PRO A 1 73 ? -8.956 -4.155 2.592 1.00 78.44 73 PRO A CA 1
ATOM 545 C C . PRO A 1 73 ? -8.288 -3.673 3.878 1.00 78.44 73 PRO A C 1
ATOM 547 O O . PRO A 1 73 ? -8.984 -3.395 4.853 1.00 78.44 73 PRO A O 1
ATOM 550 N N . LEU A 1 74 ? -6.955 -3.535 3.882 1.00 77.94 74 LEU A N 1
ATOM 551 C CA . LEU A 1 74 ? -6.206 -3.041 5.039 1.00 77.94 74 LEU A CA 1
ATOM 552 C C . LEU A 1 74 ? -6.605 -1.606 5.393 1.00 77.94 74 LEU A C 1
ATOM 554 O O . LEU A 1 74 ? -6.820 -1.300 6.562 1.00 77.94 74 LEU A O 1
ATOM 558 N N . SER A 1 75 ? -6.745 -0.739 4.389 1.00 77.62 75 SER A N 1
ATOM 559 C CA . SER A 1 75 ? -7.197 0.638 4.570 1.00 77.62 75 SER A CA 1
ATOM 560 C C . SER A 1 75 ? -8.631 0.691 5.089 1.00 77.62 75 SER A C 1
ATOM 562 O O . SER A 1 75 ? -8.918 1.496 5.973 1.00 77.62 75 SER A O 1
ATOM 564 N N . ASN A 1 76 ? -9.512 -0.188 4.601 1.00 78.69 76 ASN A N 1
ATOM 565 C CA . ASN A 1 76 ? -10.882 -0.287 5.094 1.00 78.69 76 ASN A CA 1
ATOM 566 C C . ASN A 1 76 ? -10.913 -0.708 6.574 1.00 78.69 76 ASN A C 1
ATOM 568 O O . ASN A 1 76 ? -11.492 -0.014 7.400 1.00 78.69 76 ASN A O 1
ATOM 572 N N . ILE A 1 77 ? -10.176 -1.766 6.936 1.00 75.62 77 ILE A N 1
ATOM 573 C CA . ILE A 1 77 ? -10.039 -2.224 8.330 1.00 75.62 77 ILE A CA 1
ATOM 574 C C . ILE A 1 77 ? -9.440 -1.130 9.223 1.00 75.62 77 ILE A C 1
ATOM 576 O O . ILE A 1 77 ? -9.900 -0.929 10.344 1.00 75.62 77 ILE A O 1
ATOM 580 N N . ALA A 1 78 ? -8.418 -0.416 8.751 1.00 72.38 78 ALA A N 1
ATOM 581 C CA . ALA A 1 78 ? -7.812 0.675 9.503 1.00 72.38 78 ALA A CA 1
ATOM 582 C C . ALA A 1 78 ? -8.801 1.829 9.730 1.00 72.38 78 ALA A C 1
ATOM 584 O O . ALA A 1 78 ? -8.862 2.354 10.840 1.00 72.38 78 ALA A O 1
ATOM 585 N N . ASN A 1 79 ? -9.604 2.195 8.723 1.00 73.25 79 ASN A N 1
ATOM 586 C CA . ASN A 1 79 ? -10.660 3.197 8.884 1.00 73.25 79 ASN A CA 1
ATOM 587 C C . ASN A 1 79 ? -11.737 2.719 9.870 1.00 73.25 79 ASN A C 1
ATOM 589 O O . ASN A 1 79 ? -12.134 3.507 10.724 1.00 73.25 79 ASN A O 1
ATOM 593 N N . ASP A 1 80 ? -12.152 1.449 9.813 1.00 71.88 80 ASP A N 1
ATOM 594 C CA . ASP A 1 80 ? -13.119 0.869 10.754 1.00 71.88 80 ASP A CA 1
ATOM 595 C C . ASP A 1 80 ? -12.595 0.947 12.199 1.00 71.88 80 ASP A C 1
ATOM 597 O O . ASP A 1 80 ? -13.280 1.469 13.078 1.00 71.88 80 ASP A O 1
ATOM 601 N N . ILE A 1 81 ? -11.351 0.514 12.448 1.00 68.50 81 ILE A N 1
ATOM 602 C CA . ILE A 1 81 ? -10.714 0.569 13.778 1.00 68.50 81 ILE A CA 1
ATOM 603 C C . ILE A 1 81 ? -10.617 2.008 14.283 1.00 68.50 81 ILE A C 1
ATOM 605 O O . ILE A 1 81 ? -10.963 2.282 15.431 1.00 68.50 81 ILE A O 1
ATOM 609 N N . VAL A 1 82 ? -10.146 2.928 13.439 1.00 67.06 82 VAL A N 1
ATOM 610 C CA . VAL A 1 82 ? -10.013 4.341 13.809 1.00 67.06 82 VAL A CA 1
ATOM 611 C C . VAL A 1 82 ? -11.387 4.945 14.089 1.00 67.06 82 VAL A C 1
ATOM 613 O O . VAL A 1 82 ? -11.542 5.638 15.086 1.00 67.06 82 VAL A O 1
ATOM 616 N N . SER A 1 83 ? -12.402 4.647 13.275 1.00 65.81 83 SER A N 1
ATOM 617 C CA . SER A 1 83 ? -13.768 5.132 13.496 1.00 65.81 83 SER A CA 1
ATOM 618 C C . SER A 1 83 ? -14.366 4.613 14.807 1.00 65.81 83 SER A C 1
ATOM 620 O O . SER A 1 83 ? -14.945 5.388 15.562 1.00 65.81 83 SER A O 1
ATOM 622 N N . ALA A 1 84 ? -14.148 3.339 15.142 1.00 66.50 84 ALA A N 1
ATOM 623 C CA . ALA A 1 84 ? -14.588 2.755 16.405 1.00 66.50 84 ALA A CA 1
ATOM 624 C C . ALA A 1 84 ? -13.851 3.364 17.610 1.00 66.50 84 ALA A C 1
ATOM 626 O O . ALA A 1 84 ? -14.471 3.643 18.635 1.00 66.50 84 ALA A O 1
ATOM 627 N N . ALA A 1 85 ? -12.545 3.621 17.479 1.00 63.38 85 ALA A N 1
ATOM 628 C CA . ALA A 1 85 ? -11.765 4.320 18.496 1.00 63.38 85 ALA A CA 1
ATOM 629 C C . ALA A 1 85 ? -12.267 5.760 18.703 1.00 63.38 85 ALA A C 1
ATOM 631 O O . ALA A 1 85 ? -12.438 6.179 19.843 1.00 63.38 85 ALA A O 1
ATOM 632 N N . ILE A 1 86 ? -12.592 6.481 17.622 1.00 62.38 86 ILE A N 1
ATOM 633 C CA . ILE A 1 86 ? -13.191 7.825 17.679 1.00 62.38 86 ILE A CA 1
ATOM 634 C C . ILE A 1 86 ? -14.518 7.800 18.440 1.00 62.38 86 ILE A C 1
ATOM 636 O O . ILE A 1 86 ? -14.728 8.638 19.309 1.00 62.38 86 ILE A O 1
ATOM 640 N N . VAL A 1 87 ? -15.404 6.841 18.149 1.00 63.56 87 VAL A N 1
ATOM 641 C CA . VAL A 1 87 ? -16.707 6.721 18.831 1.00 63.56 87 VAL A CA 1
ATOM 642 C C . VAL A 1 87 ? -16.541 6.376 20.315 1.00 63.56 87 VAL A C 1
ATOM 644 O O . VAL A 1 87 ? -17.291 6.882 21.147 1.00 63.56 87 VAL A O 1
ATOM 647 N N . LYS A 1 88 ? -15.545 5.559 20.674 1.00 62.62 88 LYS A N 1
ATOM 648 C CA . LYS A 1 88 ? -15.257 5.238 22.078 1.00 62.62 88 LYS A CA 1
ATOM 649 C C . LYS A 1 88 ? -14.708 6.452 22.841 1.00 62.62 88 LYS A C 1
ATOM 651 O O . LYS A 1 88 ? -15.199 6.757 23.922 1.00 62.62 88 LYS A O 1
ATOM 656 N N . VAL A 1 89 ? -13.767 7.194 22.253 1.00 60.66 89 VAL A N 1
ATOM 657 C CA . VAL A 1 89 ? -13.248 8.450 22.831 1.00 60.66 89 VAL A CA 1
ATOM 658 C C . VAL A 1 89 ? -14.356 9.509 22.928 1.00 60.66 89 VAL A C 1
ATOM 660 O O . VAL A 1 89 ? -14.441 10.220 23.925 1.00 60.66 89 VAL A O 1
ATOM 663 N N . TYR A 1 90 ? -15.267 9.557 21.949 1.00 59.97 90 TYR A N 1
ATOM 664 C CA . TYR A 1 90 ? -16.439 10.440 21.937 1.00 59.97 90 TYR A CA 1
ATOM 665 C C . TYR A 1 90 ? -17.385 10.214 23.121 1.00 59.97 90 TYR A C 1
ATOM 667 O O . TYR A 1 90 ? -17.957 11.178 23.626 1.00 59.97 90 TYR A O 1
ATOM 675 N N . SER A 1 91 ? -17.554 8.964 23.572 1.00 56.84 91 SER A N 1
ATOM 676 C CA . SER A 1 91 ? -18.378 8.683 24.753 1.00 56.84 91 SER A CA 1
ATOM 677 C C . SER A 1 91 ? -17.746 9.147 26.063 1.00 56.84 91 SER A C 1
ATOM 679 O O . SER A 1 91 ? -18.468 9.297 27.045 1.00 56.84 91 SER A O 1
ATOM 681 N N . GLU A 1 92 ? -16.433 9.399 26.076 1.00 57.50 92 GLU A N 1
ATOM 682 C CA . GLU A 1 92 ? -15.716 9.758 27.295 1.00 57.50 92 GLU A CA 1
ATOM 683 C C . GLU A 1 92 ? -15.392 11.257 27.358 1.00 57.50 92 GLU A C 1
ATOM 685 O O . GLU A 1 92 ? -15.792 11.868 28.344 1.00 57.50 92 GLU A O 1
ATOM 690 N N . HIS A 1 93 ? -14.831 11.920 26.333 1.00 54.56 93 HIS A N 1
ATOM 691 C CA . HIS A 1 93 ? -14.504 13.360 26.396 1.00 54.56 93 HIS A CA 1
ATOM 692 C C . HIS A 1 93 ? -14.608 14.100 25.041 1.00 54.56 93 HIS A C 1
ATOM 694 O O . HIS A 1 93 ? -14.375 13.541 23.973 1.00 54.56 93 HIS A O 1
ATOM 700 N N . GLY A 1 94 ? -14.953 15.398 25.085 1.00 52.12 94 GLY A N 1
ATOM 701 C CA . GLY A 1 94 ? -15.208 16.300 23.941 1.00 52.12 94 GLY A CA 1
ATOM 702 C C . GLY A 1 94 ? -14.002 16.658 23.050 1.00 52.12 94 GLY A C 1
ATOM 703 O O . GLY A 1 94 ? -13.881 17.793 22.595 1.00 52.12 94 GLY A O 1
ATOM 704 N N . GLU A 1 95 ? -13.117 15.702 22.770 1.00 53.09 95 GLU A N 1
ATOM 705 C CA . GLU A 1 95 ? -11.847 15.855 22.040 1.00 53.09 95 GLU A CA 1
ATOM 706 C C . GLU A 1 95 ? -11.957 15.656 20.513 1.00 53.09 95 GLU A C 1
ATOM 708 O O . GLU A 1 95 ? -10.958 15.496 19.809 1.00 53.09 95 GLU A O 1
ATOM 713 N N . LEU A 1 96 ? -13.173 15.703 19.960 1.00 52.53 96 LEU A N 1
ATOM 714 C CA . LEU A 1 96 ? -13.436 15.509 18.525 1.00 52.53 96 LEU A CA 1
ATOM 715 C C . LEU A 1 96 ? -12.649 16.472 17.626 1.00 52.53 96 LEU A C 1
ATOM 717 O O . LEU A 1 96 ? -12.153 16.078 16.571 1.00 52.53 96 LEU A O 1
ATOM 721 N N . VAL A 1 97 ? -12.519 17.732 18.048 1.00 55.06 97 VAL A N 1
ATOM 722 C CA . VAL A 1 97 ? -11.851 18.767 17.250 1.00 55.06 97 VAL A CA 1
ATOM 723 C C . VAL A 1 97 ? -10.356 18.489 17.153 1.00 55.06 97 VAL A C 1
ATOM 725 O O . VAL A 1 97 ? -9.808 18.546 16.059 1.00 55.06 97 VAL A O 1
ATOM 728 N N . TRP A 1 98 ? -9.699 18.123 18.256 1.00 50.25 98 TRP A N 1
ATOM 729 C CA . TRP A 1 98 ? -8.259 17.851 18.272 1.00 50.25 98 TRP A CA 1
ATOM 730 C C . TRP A 1 98 ? -7.892 16.601 17.479 1.00 50.25 98 TRP A C 1
ATOM 732 O O . TRP A 1 98 ? -6.907 16.618 16.741 1.00 50.25 98 TRP A O 1
ATOM 742 N N . LEU A 1 99 ? -8.706 15.546 17.558 1.00 56.44 99 LEU A N 1
ATOM 743 C CA . LEU A 1 99 ? -8.442 14.316 16.819 1.00 56.44 99 LEU A CA 1
ATOM 744 C C . LEU A 1 99 ? -8.705 14.483 15.315 1.00 56.44 99 LEU A C 1
ATOM 746 O O . LEU A 1 99 ? -7.899 14.045 14.496 1.00 56.44 99 LEU A O 1
ATOM 750 N N . GLN A 1 100 ? -9.781 15.177 14.930 1.00 59.66 100 GLN A N 1
ATOM 751 C CA . GLN A 1 100 ? -10.049 15.518 13.530 1.00 59.66 100 GLN A CA 1
ATOM 752 C C . GLN A 1 100 ? -8.982 16.468 12.968 1.00 59.66 100 GLN A C 1
ATOM 754 O O . GLN A 1 100 ? -8.577 16.326 11.812 1.00 59.66 100 GLN A O 1
ATOM 759 N N . LEU A 1 101 ? -8.471 17.386 13.791 1.00 58.03 101 LEU A N 1
ATOM 760 C CA . LEU A 1 101 ? -7.391 18.294 13.423 1.00 58.03 101 LEU A CA 1
ATOM 761 C C . LEU A 1 101 ? -6.070 17.533 13.257 1.00 58.03 101 LEU A C 1
ATOM 763 O O . LEU A 1 101 ? -5.454 17.666 12.206 1.00 58.03 101 LEU A O 1
ATOM 767 N N . PHE A 1 102 ? -5.702 16.636 14.175 1.00 57.50 102 PHE A N 1
ATOM 768 C CA . PHE A 1 102 ? -4.556 15.728 14.022 1.00 57.50 102 PHE A CA 1
ATOM 769 C C . PHE A 1 102 ? -4.651 14.890 12.741 1.00 57.50 102 PHE A C 1
ATOM 771 O O . PHE A 1 102 ? -3.682 14.754 11.992 1.00 57.50 102 PHE A O 1
ATOM 778 N N . TRP A 1 103 ? -5.838 14.366 12.444 1.00 61.66 103 TRP A N 1
ATOM 779 C CA . TRP A 1 103 ? -6.059 13.528 11.273 1.00 61.66 103 TRP A CA 1
ATOM 780 C C . TRP A 1 103 ? -6.036 14.322 9.963 1.00 61.66 103 TRP A C 1
ATOM 782 O O . TRP A 1 103 ? -5.474 13.871 8.965 1.00 61.66 103 TRP A O 1
ATOM 792 N N . SER A 1 104 ? -6.578 15.542 9.960 1.00 57.22 104 SER A N 1
ATOM 793 C CA . SER A 1 104 ? -6.443 16.471 8.833 1.00 57.22 104 SER A CA 1
ATOM 794 C C . SER A 1 104 ? -4.980 16.875 8.615 1.00 57.22 104 SER A C 1
ATOM 796 O O . SER A 1 104 ? -4.498 16.830 7.484 1.00 57.22 104 SER A O 1
ATOM 798 N N . MET A 1 105 ? -4.249 17.144 9.701 1.00 50.56 105 MET A N 1
ATOM 799 C CA . MET A 1 105 ? -2.843 17.552 9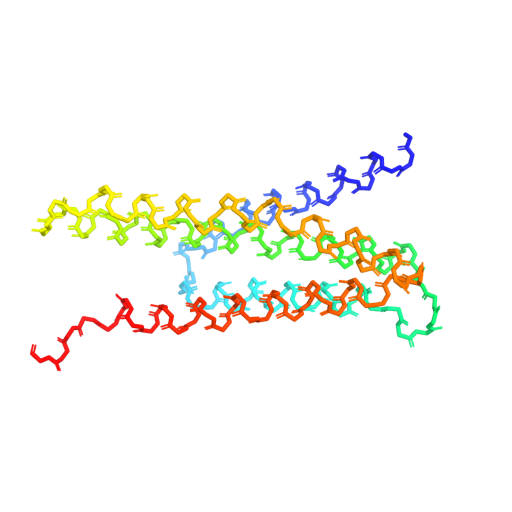.708 1.00 50.56 105 MET A CA 1
ATOM 800 C C . MET A 1 105 ? -1.880 16.434 9.326 1.00 50.56 105 MET A C 1
ATOM 802 O O . MET A 1 105 ? -0.759 16.720 8.937 1.00 50.56 105 MET A O 1
ATOM 806 N N . THR A 1 106 ? -2.281 15.169 9.411 1.00 56.38 106 THR A N 1
ATOM 807 C CA . THR A 1 106 ? -1.446 14.035 8.987 1.00 56.38 106 THR A CA 1
ATOM 808 C C . THR A 1 106 ? -1.841 13.536 7.600 1.00 56.38 106 THR A C 1
ATOM 810 O O . THR A 1 106 ? -0.977 13.294 6.758 1.00 56.38 106 THR A O 1
ATOM 813 N N . ARG A 1 107 ? -3.141 13.438 7.299 1.00 62.75 107 ARG A N 1
ATOM 814 C CA . ARG A 1 107 ? -3.627 12.838 6.048 1.00 62.75 107 ARG A CA 1
ATOM 815 C C . ARG A 1 107 ? -3.498 13.751 4.832 1.00 62.75 107 ARG A C 1
ATOM 817 O O . ARG A 1 107 ? -3.192 13.251 3.751 1.00 62.75 107 ARG A O 1
ATOM 824 N N . LEU A 1 108 ? -3.737 15.057 4.978 1.00 59.62 108 LEU A N 1
ATOM 825 C CA . LEU A 1 108 ? -3.600 16.014 3.872 1.00 59.62 108 LEU A CA 1
ATOM 826 C C . LEU A 1 108 ? -2.142 16.165 3.420 1.00 59.62 108 LEU A C 1
ATOM 828 O O . LEU A 1 108 ? -1.886 15.948 2.233 1.00 59.62 108 LEU A O 1
ATOM 832 N N . PRO A 1 109 ? -1.171 16.446 4.310 1.00 58.31 109 PRO A N 1
ATOM 833 C CA . PRO A 1 109 ? 0.215 16.534 3.882 1.00 58.31 109 PRO A CA 1
ATOM 834 C C . PRO A 1 109 ? 0.757 15.183 3.432 1.00 58.31 109 PRO A C 1
ATOM 836 O O . PRO A 1 109 ? 1.468 15.162 2.444 1.00 58.31 109 PRO A O 1
ATOM 839 N N . ALA A 1 110 ? 0.370 14.044 4.017 1.00 65.00 110 ALA A N 1
ATOM 840 C CA . ALA A 1 110 ? 0.800 12.747 3.479 1.00 65.00 110 ALA A CA 1
ATOM 841 C C . ALA A 1 110 ? 0.325 12.518 2.028 1.00 65.00 110 ALA A C 1
ATOM 843 O O . ALA A 1 110 ? 1.073 11.994 1.204 1.00 65.00 110 ALA A O 1
ATOM 844 N N . ARG A 1 111 ? -0.898 12.950 1.685 1.00 67.12 111 ARG A N 1
ATOM 845 C CA . ARG A 1 111 ? -1.450 12.845 0.322 1.00 67.12 111 ARG A CA 1
ATOM 846 C C . ARG A 1 111 ? -0.867 13.853 -0.664 1.00 67.12 111 ARG A C 1
ATOM 848 O O . ARG A 1 111 ? -0.872 13.566 -1.853 1.00 67.12 111 ARG A O 1
ATOM 855 N N . ALA A 1 112 ? -0.391 15.003 -0.193 1.00 69.25 112 ALA A N 1
ATOM 856 C CA . ALA A 1 112 ? 0.245 16.015 -1.036 1.00 69.25 112 ALA A CA 1
ATOM 857 C C . ALA A 1 112 ? 1.757 15.773 -1.186 1.00 69.25 112 ALA A C 1
ATOM 859 O O . ALA A 1 112 ? 2.284 15.779 -2.294 1.00 69.25 112 ALA A O 1
ATOM 860 N N . LEU A 1 113 ? 2.445 15.505 -0.075 1.00 71.94 113 LEU A N 1
ATOM 861 C CA . LEU A 1 113 ? 3.886 15.263 -0.010 1.00 71.94 113 LEU A CA 1
ATOM 862 C C . LEU A 1 113 ? 4.271 13.894 -0.565 1.00 71.94 113 LEU A C 1
ATOM 864 O O . LEU A 1 113 ? 5.358 13.769 -1.112 1.00 71.94 113 LEU A O 1
ATOM 868 N N . GLY A 1 114 ? 3.401 12.882 -0.464 1.00 71.56 114 GLY A N 1
ATOM 869 C CA . GLY A 1 114 ? 3.660 11.549 -1.016 1.00 71.56 114 GLY A CA 1
ATOM 870 C C . GLY A 1 114 ? 3.953 11.584 -2.522 1.00 71.56 114 GLY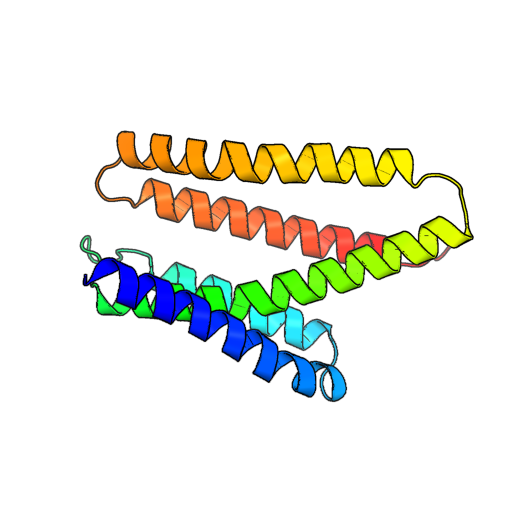 A C 1
ATOM 871 O O . GLY A 1 114 ? 5.057 11.220 -2.922 1.00 71.56 114 GLY A O 1
ATOM 872 N N . PRO A 1 115 ? 3.023 12.077 -3.363 1.00 74.12 115 PRO A N 1
ATOM 873 C CA . PRO A 1 115 ? 3.253 12.251 -4.796 1.00 74.12 115 PRO A CA 1
ATOM 874 C C . PRO A 1 115 ? 4.453 13.151 -5.103 1.00 74.12 115 PRO A C 1
ATOM 876 O O . PRO A 1 115 ? 5.217 12.849 -6.012 1.00 74.12 115 PRO A O 1
ATOM 879 N N . LEU A 1 116 ? 4.654 14.223 -4.328 1.00 75.38 116 LEU A N 1
ATOM 880 C CA . LEU A 1 116 ? 5.764 15.159 -4.530 1.00 75.38 116 LEU A CA 1
ATOM 881 C C . LEU A 1 116 ? 7.130 14.499 -4.279 1.00 75.38 116 LEU A C 1
ATOM 883 O O . LEU A 1 116 ? 8.051 14.662 -5.073 1.00 75.38 116 LEU A O 1
ATOM 887 N N . ALA A 1 117 ? 7.246 13.702 -3.214 1.00 76.50 117 ALA A N 1
ATOM 888 C CA . ALA A 1 117 ? 8.441 12.919 -2.909 1.00 76.50 117 ALA A CA 1
ATOM 889 C C . ALA A 1 117 ? 8.702 11.839 -3.969 1.00 76.50 117 ALA A C 1
ATOM 891 O O . ALA A 1 117 ? 9.851 11.590 -4.324 1.00 76.50 117 ALA A O 1
ATOM 892 N N . LEU A 1 118 ? 7.640 11.231 -4.504 1.00 73.31 118 LEU A N 1
ATOM 893 C CA . LEU A 1 118 ? 7.715 10.269 -5.604 1.00 73.31 118 LEU A CA 1
ATOM 894 C C . LEU A 1 118 ? 8.237 10.905 -6.897 1.00 73.31 118 LEU A C 1
ATOM 896 O O . LEU A 1 118 ? 9.110 10.323 -7.538 1.00 73.31 118 LEU A O 1
ATOM 900 N N . ILE A 1 119 ? 7.736 12.091 -7.251 1.00 78.94 119 ILE A N 1
ATOM 901 C CA . ILE A 1 119 ? 8.193 12.859 -8.418 1.00 78.94 119 ILE A CA 1
ATOM 902 C C . ILE A 1 119 ? 9.674 13.217 -8.260 1.00 78.94 119 ILE A C 1
ATOM 904 O O . ILE A 1 119 ? 10.467 12.915 -9.144 1.00 78.94 119 ILE A O 1
ATOM 908 N N . LEU A 1 120 ? 10.072 13.752 -7.100 1.00 79.62 120 LEU A N 1
ATOM 909 C CA . LEU A 1 120 ? 11.475 14.075 -6.817 1.00 79.62 120 LEU A CA 1
ATOM 910 C C . LEU A 1 120 ? 12.389 12.841 -6.875 1.00 79.62 120 LEU A C 1
ATOM 912 O O . LEU A 1 120 ? 13.517 12.928 -7.353 1.00 79.62 120 LEU A O 1
ATOM 916 N N . ALA A 1 121 ? 11.918 11.682 -6.407 1.00 77.19 121 ALA A N 1
ATOM 917 C CA . ALA A 1 121 ? 12.677 10.436 -6.481 1.00 77.19 121 ALA A CA 1
ATOM 918 C C . ALA A 1 121 ? 12.836 9.927 -7.925 1.00 77.19 121 ALA A C 1
ATOM 920 O O . ALA A 1 121 ? 13.894 9.403 -8.266 1.00 77.19 121 ALA A O 1
ATOM 921 N N . LEU A 1 122 ? 11.811 10.100 -8.765 1.00 77.19 122 LEU A N 1
ATOM 922 C CA . LEU A 1 122 ? 11.853 9.789 -10.198 1.00 77.19 122 LEU A CA 1
ATOM 923 C C . LEU A 1 122 ? 12.801 10.717 -10.968 1.00 77.19 122 LEU A C 1
ATOM 925 O O . LEU A 1 122 ? 13.502 10.248 -11.861 1.00 77.19 122 LEU A O 1
ATOM 929 N N . ASP A 1 123 ? 12.865 11.997 -10.596 1.00 79.06 123 ASP A N 1
ATOM 930 C CA . ASP A 1 123 ? 13.814 12.952 -11.182 1.00 79.06 123 ASP A CA 1
ATOM 931 C C . ASP A 1 123 ? 15.272 12.621 -10.810 1.00 79.06 123 ASP A C 1
ATOM 933 O O . ASP A 1 123 ? 16.181 12.811 -11.617 1.00 79.06 123 ASP A O 1
ATOM 937 N N . LEU A 1 124 ? 15.505 12.106 -9.597 1.00 81.00 124 LEU A N 1
ATOM 938 C CA . LEU A 1 124 ? 16.833 11.700 -9.118 1.00 81.00 124 LEU A CA 1
ATOM 939 C C . LEU A 1 124 ? 17.317 10.375 -9.720 1.00 81.00 124 LEU A C 1
ATOM 941 O O . LEU A 1 124 ? 18.519 10.193 -9.909 1.00 81.00 124 LEU A O 1
ATOM 945 N N . ASP A 1 125 ? 16.404 9.444 -9.992 1.00 75.75 125 ASP A N 1
ATOM 946 C CA . ASP A 1 125 ? 16.724 8.138 -10.561 1.00 75.75 125 ASP A CA 1
ATOM 947 C C . ASP A 1 125 ? 15.656 7.711 -11.586 1.00 75.75 125 ASP A C 1
ATOM 949 O O . ASP A 1 125 ? 14.594 7.188 -11.217 1.00 75.75 125 ASP A O 1
ATOM 953 N N . PRO A 1 126 ? 15.943 7.849 -12.892 1.00 69.31 126 PRO A N 1
ATOM 954 C CA . PRO A 1 126 ? 14.997 7.502 -13.947 1.00 69.31 126 PRO A CA 1
ATOM 955 C C . PRO A 1 126 ? 14.745 5.991 -14.047 1.00 69.31 126 PRO A C 1
ATOM 957 O O . PRO A 1 126 ? 13.830 5.569 -14.754 1.00 69.31 126 PRO A O 1
ATOM 960 N N . THR A 1 127 ? 15.529 5.153 -13.354 1.00 70.50 127 THR A N 1
ATOM 961 C CA . THR A 1 127 ? 15.255 3.711 -13.266 1.00 70.50 127 THR A CA 1
ATOM 962 C C . THR A 1 127 ? 14.081 3.393 -12.334 1.00 70.50 127 THR A C 1
ATOM 964 O O . THR A 1 127 ? 13.545 2.285 -12.383 1.00 70.50 127 THR A O 1
ATOM 967 N N . GLY A 1 128 ? 13.658 4.355 -11.501 1.00 70.25 128 GLY A N 1
ATOM 968 C CA . GLY A 1 128 ? 12.546 4.221 -10.559 1.00 70.25 128 GLY A CA 1
ATOM 969 C C . GLY A 1 128 ? 12.871 3.399 -9.307 1.00 70.25 128 GLY A C 1
ATOM 970 O O . GLY A 1 128 ? 11.993 3.208 -8.466 1.00 70.25 128 GLY A O 1
ATOM 971 N N . ILE A 1 129 ? 14.112 2.925 -9.146 1.00 75.19 129 ILE A N 1
ATOM 972 C CA . ILE A 1 129 ? 14.521 2.054 -8.034 1.00 75.19 129 ILE A CA 1
ATOM 973 C C . ILE A 1 129 ? 14.416 2.783 -6.697 1.00 75.19 129 ILE A C 1
ATOM 975 O O . ILE A 1 129 ? 13.797 2.269 -5.762 1.00 75.19 129 ILE A O 1
ATOM 979 N N . THR A 1 130 ? 14.972 3.991 -6.595 1.00 75.62 130 THR A N 1
ATOM 980 C CA . THR A 1 130 ? 14.828 4.829 -5.390 1.00 75.62 130 THR A CA 1
ATOM 981 C C . THR A 1 130 ? 13.369 5.137 -5.089 1.00 75.62 130 THR A C 1
ATOM 983 O O . THR A 1 130 ? 12.981 5.133 -3.924 1.00 75.62 130 THR A O 1
ATOM 986 N N . CYS A 1 131 ? 12.540 5.330 -6.114 1.00 75.38 131 CYS A N 1
ATOM 987 C CA . CYS A 1 131 ? 11.113 5.578 -5.956 1.00 75.38 131 CYS A CA 1
ATOM 988 C C . CYS A 1 131 ? 10.396 4.376 -5.307 1.00 75.38 131 CYS A C 1
ATOM 990 O O . CYS A 1 131 ? 9.681 4.535 -4.314 1.00 75.38 131 CYS A O 1
ATOM 992 N N . PHE A 1 132 ? 10.661 3.152 -5.783 1.00 72.19 132 PHE A N 1
ATOM 993 C CA . PHE A 1 132 ? 10.129 1.923 -5.180 1.00 72.19 132 PHE A CA 1
ATOM 994 C C . PHE A 1 132 ? 10.690 1.648 -3.781 1.00 72.19 132 PHE A C 1
ATOM 996 O O . PHE A 1 132 ? 9.941 1.219 -2.901 1.00 72.19 132 PHE A O 1
ATOM 1003 N N . LEU A 1 133 ? 11.975 1.922 -3.538 1.00 77.25 133 LEU A N 1
ATOM 1004 C CA . LEU A 1 133 ? 12.579 1.820 -2.205 1.00 77.25 133 LEU A CA 1
ATOM 1005 C C . LEU A 1 133 ? 11.924 2.776 -1.211 1.00 77.25 133 LEU A C 1
ATOM 1007 O O . LEU A 1 133 ? 11.629 2.381 -0.085 1.00 77.25 133 LEU A O 1
ATOM 1011 N N . LEU A 1 134 ? 11.673 4.014 -1.629 1.00 78.38 134 LEU A N 1
ATOM 1012 C CA . LEU A 1 134 ? 11.065 5.052 -0.805 1.00 78.38 134 LEU A CA 1
ATOM 1013 C C . LEU A 1 134 ? 9.591 4.730 -0.512 1.00 78.38 134 LEU A C 1
ATOM 1015 O O . LEU A 1 134 ? 9.148 4.830 0.628 1.00 78.38 134 LEU A O 1
ATOM 1019 N N . LEU A 1 135 ? 8.848 4.226 -1.500 1.00 74.38 135 LEU A N 1
ATOM 1020 C CA . LEU A 1 135 ? 7.494 3.698 -1.301 1.00 74.38 135 LEU A CA 1
ATOM 1021 C C . LEU A 1 135 ? 7.462 2.514 -0.330 1.00 74.38 135 LEU A C 1
ATOM 1023 O O . LEU A 1 135 ? 6.602 2.457 0.552 1.00 74.38 135 LEU A O 1
ATOM 1027 N N . THR A 1 136 ? 8.394 1.573 -0.480 1.00 73.62 136 THR A N 1
ATOM 1028 C CA . THR A 1 136 ? 8.460 0.370 0.358 1.00 73.62 136 THR A CA 1
ATOM 1029 C C . THR A 1 136 ? 8.848 0.728 1.790 1.00 73.62 136 THR A C 1
ATOM 1031 O O . THR A 1 136 ? 8.240 0.217 2.729 1.00 73.62 136 THR A O 1
ATOM 1034 N N . SER A 1 137 ? 9.802 1.643 1.982 1.00 78.50 137 SER A N 1
ATOM 1035 C CA . SER A 1 137 ? 10.238 2.086 3.309 1.00 78.50 137 SER A CA 1
ATOM 1036 C C . SER A 1 137 ? 9.149 2.875 4.034 1.00 78.50 137 SER A C 1
ATOM 1038 O O . SER A 1 137 ? 8.855 2.566 5.187 1.00 78.50 137 SER A O 1
ATOM 1040 N N . ILE A 1 138 ? 8.470 3.809 3.361 1.00 75.44 138 ILE A N 1
ATOM 1041 C CA . ILE A 1 138 ? 7.328 4.537 3.935 1.00 75.44 138 ILE A CA 1
ATOM 1042 C C . ILE A 1 138 ? 6.193 3.571 4.280 1.00 75.44 138 ILE A C 1
ATOM 1044 O O . ILE A 1 138 ? 5.622 3.664 5.367 1.00 75.44 138 ILE A O 1
ATOM 1048 N N . SER A 1 139 ? 5.887 2.614 3.399 1.00 69.81 139 SER A N 1
ATOM 1049 C CA . SER A 1 139 ? 4.857 1.601 3.657 1.00 69.81 139 SER A CA 1
ATOM 1050 C C . SER A 1 139 ? 5.218 0.728 4.860 1.00 69.81 139 SER A C 1
ATOM 1052 O O . SER A 1 139 ? 4.368 0.471 5.708 1.00 69.81 139 SER A O 1
ATOM 1054 N N . PHE A 1 140 ? 6.482 0.322 4.989 1.00 74.19 140 PHE A N 1
ATOM 1055 C CA . PHE A 1 140 ? 6.967 -0.434 6.141 1.00 74.19 140 PHE A CA 1
ATOM 1056 C C . PHE A 1 140 ? 6.878 0.376 7.441 1.00 74.19 140 PHE A C 1
ATOM 1058 O O . PHE A 1 140 ? 6.365 -0.125 8.438 1.00 74.19 140 PHE A O 1
ATOM 1065 N N . ILE A 1 141 ? 7.292 1.646 7.427 1.00 75.38 141 ILE A N 1
ATOM 1066 C CA . ILE A 1 141 ? 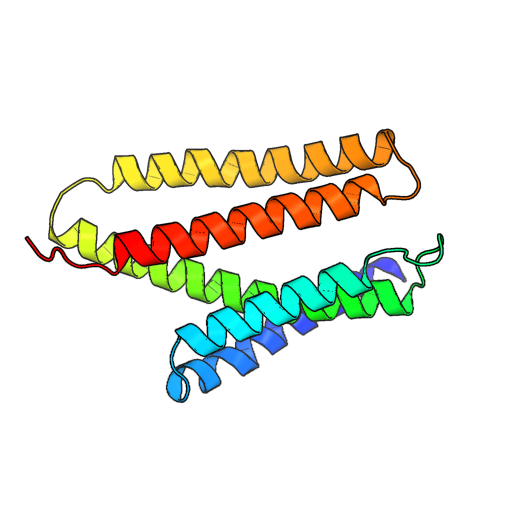7.174 2.547 8.583 1.00 75.38 141 ILE A CA 1
ATOM 1067 C C . ILE A 1 141 ? 5.704 2.710 8.986 1.00 75.38 141 ILE A C 1
ATOM 1069 O O . ILE A 1 141 ? 5.375 2.569 10.161 1.00 75.38 141 ILE A O 1
ATOM 1073 N N . ALA A 1 142 ? 4.804 2.939 8.027 1.00 68.44 142 ALA A N 1
ATOM 1074 C CA . ALA A 1 142 ? 3.372 3.062 8.288 1.00 68.44 142 ALA A CA 1
ATOM 1075 C C . ALA A 1 142 ? 2.786 1.784 8.910 1.00 68.44 142 ALA A C 1
ATOM 1077 O O . ALA A 1 142 ? 1.965 1.863 9.823 1.00 68.44 142 ALA A O 1
ATOM 1078 N N . LEU A 1 143 ? 3.239 0.609 8.466 1.00 67.19 143 LEU A N 1
ATOM 1079 C CA . LEU A 1 143 ? 2.846 -0.677 9.042 1.00 67.19 143 LEU A CA 1
ATOM 1080 C C . LEU A 1 143 ? 3.349 -0.860 10.473 1.00 67.19 143 LEU A C 1
ATOM 1082 O O . LEU A 1 143 ? 2.585 -1.311 11.325 1.00 67.19 143 LEU A O 1
ATOM 1086 N N . VAL A 1 144 ? 4.601 -0.491 10.752 1.00 71.94 144 VAL A N 1
ATOM 1087 C CA . VAL A 1 144 ? 5.170 -0.530 12.108 1.00 71.94 144 VAL A CA 1
ATOM 1088 C C . VAL A 1 144 ? 4.387 0.400 13.029 1.00 71.94 144 VAL A C 1
ATOM 1090 O O . VAL A 1 144 ? 3.935 -0.031 14.086 1.00 71.94 144 VAL A O 1
ATOM 1093 N N . ILE A 1 145 ? 4.153 1.642 12.598 1.00 68.12 145 ILE A N 1
ATOM 1094 C CA . ILE A 1 145 ? 3.353 2.628 13.330 1.00 68.12 145 ILE A CA 1
ATOM 1095 C C . ILE A 1 145 ? 1.951 2.076 13.601 1.00 68.12 145 ILE A C 1
ATOM 1097 O O . ILE A 1 145 ? 1.496 2.107 14.741 1.00 68.12 145 ILE A O 1
ATOM 1101 N N . PHE A 1 146 ? 1.283 1.505 12.596 1.00 66.62 146 PHE A N 1
ATOM 1102 C CA . PHE A 1 146 ? -0.034 0.892 12.764 1.00 66.62 146 PHE A CA 1
ATOM 1103 C C . PHE A 1 146 ? -0.017 -0.245 13.792 1.00 66.62 146 PHE A C 1
ATOM 1105 O O . PHE A 1 146 ? -0.908 -0.321 14.635 1.00 66.62 146 PHE A O 1
ATOM 1112 N N . PHE A 1 147 ? 1.001 -1.107 13.773 1.00 67.50 147 PHE A N 1
ATOM 1113 C CA . PHE A 1 147 ? 1.119 -2.207 14.731 1.00 67.50 147 PHE A CA 1
ATOM 1114 C C . PHE A 1 147 ? 1.357 -1.707 16.163 1.00 67.50 147 PHE A C 1
ATOM 1116 O O . PHE A 1 147 ? 0.744 -2.227 17.096 1.00 67.50 147 PHE A O 1
ATOM 1123 N N . VAL A 1 148 ? 2.193 -0.676 16.324 1.00 67.50 148 VAL A N 1
ATOM 1124 C CA . VAL A 1 148 ? 2.476 -0.018 17.609 1.00 67.50 148 VAL A CA 1
ATOM 1125 C C . VAL A 1 148 ? 1.225 0.674 18.152 1.00 67.50 148 VAL A C 1
ATOM 1127 O O . VAL A 1 148 ? 0.816 0.378 19.272 1.00 67.50 148 VAL A O 1
ATOM 1130 N N . PHE A 1 149 ? 0.550 1.507 17.351 1.00 63.09 149 PHE A N 1
ATOM 1131 C CA . PHE A 1 149 ? -0.700 2.162 17.755 1.00 63.09 149 PHE A CA 1
ATOM 1132 C C . PHE A 1 149 ? -1.796 1.154 18.091 1.00 63.09 149 PHE A C 1
ATOM 1134 O O . PHE A 1 149 ? -2.578 1.353 19.015 1.00 63.09 149 PHE A O 1
ATOM 1141 N N . ARG A 1 150 ? -1.862 0.039 17.362 1.00 61.28 150 ARG A N 1
ATOM 1142 C CA . ARG A 1 150 ? -2.822 -1.029 17.640 1.00 61.28 150 ARG A CA 1
ATOM 1143 C C . ARG A 1 150 ? -2.519 -1.737 18.958 1.00 61.28 150 ARG A C 1
ATOM 1145 O O . ARG A 1 150 ? -3.462 -2.170 19.607 1.00 61.28 150 ARG A O 1
ATOM 1152 N N . GLN A 1 151 ? -1.254 -1.873 19.357 1.00 62.03 151 GLN A N 1
ATOM 1153 C CA . GLN A 1 151 ? -0.907 -2.371 20.691 1.00 62.03 151 GLN A CA 1
ATOM 1154 C C . GLN A 1 151 ? -1.294 -1.371 21.781 1.00 62.03 151 GLN A C 1
ATOM 1156 O O . GLN A 1 151 ? -1.899 -1.787 22.760 1.00 62.03 151 GLN A O 1
ATOM 1161 N N . SER A 1 152 ? -1.030 -0.078 21.582 1.00 54.94 152 SER A N 1
ATOM 1162 C CA . SER A 1 152 ? -1.326 0.952 22.585 1.00 54.94 152 SER A CA 1
ATOM 1163 C C . SER A 1 152 ? -2.819 1.280 22.725 1.00 54.94 152 SER A C 1
ATOM 1165 O O . SER A 1 152 ? -3.262 1.611 23.813 1.00 54.94 152 SER A O 1
ATOM 1167 N N . LEU A 1 153 ? -3.614 1.188 21.651 1.00 50.41 153 LEU A N 1
ATOM 1168 C CA . LEU A 1 153 ? -5.059 1.484 21.666 1.00 50.41 153 LEU A CA 1
ATOM 1169 C C . LEU A 1 153 ? -5.928 0.291 22.110 1.00 50.41 153 LEU A C 1
ATOM 1171 O O . LEU A 1 153 ? -7.082 0.482 22.488 1.00 50.41 153 LEU A O 1
ATOM 1175 N N . LEU A 1 154 ? -5.412 -0.943 22.019 1.00 48.59 154 LEU A N 1
ATOM 1176 C CA . LEU A 1 154 ? -6.119 -2.172 22.422 1.00 48.59 154 LEU A CA 1
ATOM 1177 C C . LEU A 1 154 ? -5.589 -2.790 23.717 1.00 48.59 154 LEU A C 1
ATOM 1179 O O . LEU A 1 154 ? -6.093 -3.841 24.110 1.00 48.59 154 LEU A O 1
ATOM 1183 N N . SER A 1 155 ? -4.605 -2.182 24.376 1.00 37.72 155 SER A N 1
ATOM 1184 C CA . SER A 1 155 ? -4.413 -2.383 25.807 1.00 37.72 155 SER A CA 1
ATOM 1185 C C . SER A 1 155 ? -5.390 -1.452 26.529 1.00 37.72 155 SER A C 1
ATOM 1187 O O . SER A 1 155 ? -5.059 -0.281 26.700 1.00 37.72 155 SER A O 1
ATOM 1189 N N . PRO A 1 156 ? -6.604 -1.900 26.914 1.00 40.06 156 PRO A N 1
ATOM 1190 C CA . PRO A 1 156 ? -7.265 -1.230 28.018 1.00 40.06 156 PRO A CA 1
ATOM 1191 C C . PRO A 1 156 ? -6.314 -1.336 29.208 1.00 40.06 156 PRO A C 1
ATOM 1193 O O . PRO A 1 156 ? -5.698 -2.386 29.416 1.00 40.06 156 PRO A O 1
ATOM 1196 N N . ASP A 1 157 ? -6.161 -0.236 29.921 1.00 38.81 157 ASP A N 1
ATOM 1197 C CA . ASP A 1 157 ? -5.374 -0.132 31.133 1.00 38.81 157 ASP A CA 1
ATOM 1198 C C . ASP A 1 157 ? -5.511 -1.383 32.011 1.00 38.81 157 ASP A C 1
ATOM 1200 O O . ASP A 1 157 ? -6.576 -1.723 32.525 1.00 38.81 157 ASP A O 1
ATOM 1204 N N . LEU A 1 158 ? -4.390 -2.083 32.174 1.00 39.28 158 LEU A N 1
ATOM 1205 C CA . LEU A 1 158 ? -4.079 -2.741 33.432 1.00 39.28 158 LEU A CA 1
ATOM 1206 C C . LEU A 1 1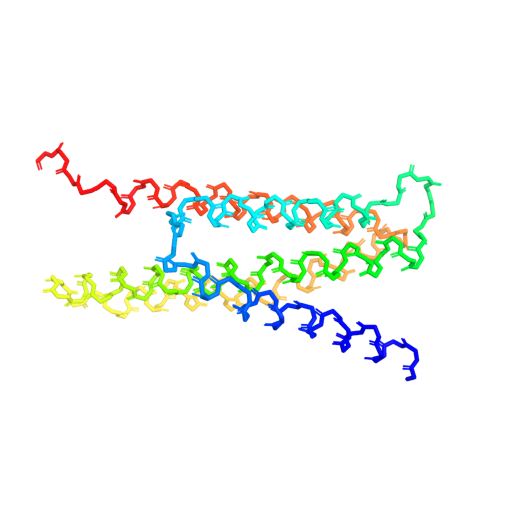58 ? -3.387 -1.678 34.286 1.00 39.28 158 LEU A C 1
ATOM 1208 O O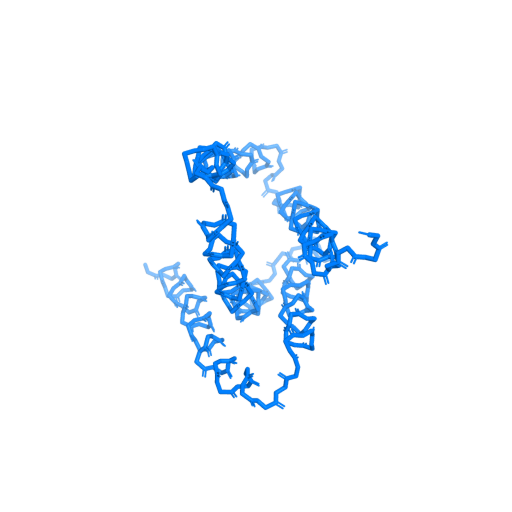 . LEU A 1 158 ? -2.163 -1.700 34.416 1.00 39.28 158 LEU A O 1
ATOM 1212 N N . GLN A 1 159 ? -4.172 -0.726 34.794 1.00 33.41 159 GLN A N 1
ATOM 1213 C CA . GLN A 1 159 ? -3.900 0.034 36.015 1.00 33.41 159 GLN A CA 1
ATOM 1214 C C . GLN A 1 159 ? -5.159 0.748 36.497 1.00 33.41 159 GLN A C 1
ATOM 1216 O O . GLN A 1 159 ? -5.751 1.509 35.707 1.00 33.41 159 GLN A O 1
#

Radius of gyration: 17.93 Å; chains: 1; bounding box: 36×35×60 Å

Sequence (159 aa):
GRGDDVASGILVSGVIGIAVFDPLKKTQPLRTLIFLSVFLVLLGFSLCFPWKGRMDIVSFTCGCCLSSFGFLPLSNIANDIVSAAIVKVYSEHGELVWLQLFWSMTRLPARALGPLALILALDLDPTGITCFLLLTSISFIALVIFFVFRQSLLSPDLQ

pLDDT: mean 71.71, std 11.7, range [33.41, 86.75]